Protein AF-A0A7J6U9H8-F1 (afdb_monomer_lite)

Sequence (141 aa):
MCFVLLTWSLCGLFPSYRKLQLNTSAKFIGFNLESSGQNVSVTVPTSKIDNLISDISEILSKKSVSLDWLAKVGGKLIWAFQSYRYLKSHLSSLFGCKSMMERKKLKVIRTPHKLRRDLTSLRGHLNDIRRAGLVFNIAPI

pLDDT: mean 71.62, std 17.84, range [34.41, 92.69]

Foldseek 3Di:
DVPVVVVVVVVVPDPPCPPPPDPAWDADPQWIWGDDPLKTKTFHPLVLLVVLLVLLVVVLPDQKDFLVSLVVSLVSVVSVCVVPVVLVVLCVVSVVVNVVCVVVVHGMDGQDPSNSVSSVVSSVVSVVCSVVRDIDIDPRD

Structure (mmCIF, N/CA/C/O backbone):
data_AF-A0A7J6U9H8-F1
#
_entry.id   AF-A0A7J6U9H8-F1
#
loop_
_atom_site.group_PDB
_atom_site.id
_atom_site.type_symbol
_atom_site.label_atom_id
_atom_site.label_alt_id
_atom_site.label_comp_id
_atom_site.label_asym_id
_atom_site.label_entity_id
_atom_site.label_seq_id
_atom_site.pdbx_PDB_ins_code
_atom_site.Cartn_x
_atom_site.Cartn_y
_atom_site.Cartn_z
_atom_site.occupancy
_atom_site.B_iso_or_equiv
_atom_site.auth_seq_id
_atom_site.auth_comp_id
_atom_site.auth_asym_id
_atom_site.auth_atom_id
_atom_site.pdbx_PDB_model_num
ATOM 1 N N . MET A 1 1 ? 13.569 13.896 17.666 1.00 41.47 1 MET A N 1
ATOM 2 C CA . MET A 1 1 ? 13.294 14.406 16.300 1.00 41.47 1 MET A CA 1
ATOM 3 C C . MET A 1 1 ? 14.552 14.555 15.427 1.00 41.47 1 MET A C 1
ATOM 5 O O . MET A 1 1 ? 14.400 14.542 14.216 1.00 41.47 1 MET A O 1
ATOM 9 N N . CYS A 1 2 ? 15.781 14.575 15.972 1.00 41.72 2 CYS A N 1
ATOM 10 C CA . CYS A 1 2 ? 17.020 14.686 15.172 1.00 41.72 2 CYS A CA 1
ATOM 11 C C . CYS A 1 2 ? 17.431 13.433 14.369 1.00 41.72 2 CYS A C 1
ATOM 13 O O . CYS A 1 2 ? 18.177 13.550 13.404 1.00 41.72 2 CYS A O 1
ATOM 15 N N . PHE A 1 3 ? 16.933 12.241 14.715 1.00 36.34 3 PHE A N 1
ATOM 16 C CA . PHE A 1 3 ? 17.379 10.990 14.080 1.00 36.34 3 PHE A CA 1
ATOM 17 C C . PHE A 1 3 ? 16.895 10.830 12.624 1.00 36.34 3 PHE A C 1
ATOM 19 O O . PHE A 1 3 ? 17.604 10.281 11.790 1.00 36.34 3 PHE A O 1
ATOM 26 N N . VAL A 1 4 ? 15.717 11.373 12.290 1.00 43.75 4 VAL A N 1
ATOM 27 C CA . VAL A 1 4 ? 15.134 11.269 10.937 1.00 43.75 4 VAL A CA 1
ATOM 28 C C . VAL A 1 4 ? 15.863 12.176 9.936 1.00 43.75 4 VAL A C 1
ATOM 30 O O . VAL A 1 4 ? 16.036 11.803 8.777 1.00 43.75 4 VAL A O 1
ATOM 33 N N . LEU A 1 5 ? 16.352 13.336 10.387 1.00 40.94 5 LEU A N 1
ATOM 34 C CA . LEU A 1 5 ? 17.117 14.268 9.550 1.00 40.94 5 LEU A CA 1
ATOM 35 C C . LEU A 1 5 ? 18.522 13.733 9.230 1.00 40.94 5 LEU A C 1
ATOM 37 O O . LEU A 1 5 ? 18.977 13.871 8.098 1.00 40.94 5 LEU A O 1
ATOM 41 N N . LEU A 1 6 ? 19.161 13.040 10.180 1.00 42.91 6 LEU A N 1
ATOM 42 C CA . LEU A 1 6 ? 20.464 12.385 9.984 1.00 42.91 6 LEU A CA 1
ATOM 43 C C . LEU A 1 6 ? 20.405 11.238 8.968 1.00 42.91 6 LEU A C 1
ATOM 45 O O . LEU A 1 6 ? 21.300 11.095 8.140 1.00 42.91 6 LEU A O 1
ATOM 49 N N . THR A 1 7 ? 19.324 10.453 8.969 1.00 51.59 7 THR A N 1
ATOM 50 C CA . THR A 1 7 ? 19.141 9.408 7.948 1.00 51.59 7 THR A CA 1
ATOM 51 C C . THR A 1 7 ? 18.915 9.978 6.546 1.00 51.59 7 THR A C 1
ATOM 53 O O . THR A 1 7 ? 19.309 9.352 5.568 1.00 51.59 7 THR A O 1
ATOM 56 N N . TRP A 1 8 ? 18.330 11.177 6.428 1.00 41.25 8 TRP A N 1
ATOM 57 C CA . TRP A 1 8 ? 18.102 11.825 5.132 1.00 41.25 8 TRP A CA 1
ATOM 58 C C . TRP A 1 8 ? 19.367 12.471 4.552 1.00 41.25 8 TRP A C 1
ATOM 60 O O . TRP A 1 8 ? 19.554 12.415 3.338 1.00 41.25 8 TRP A O 1
ATOM 70 N N . SER A 1 9 ? 20.254 13.035 5.382 1.00 39.53 9 SER A N 1
ATOM 71 C CA . SER A 1 9 ? 21.522 13.606 4.900 1.00 39.53 9 SER A CA 1
ATOM 72 C C . SER A 1 9 ? 22.532 12.531 4.484 1.00 39.53 9 SER A C 1
ATOM 74 O O . SER A 1 9 ? 23.216 12.692 3.476 1.00 39.53 9 SER A O 1
ATOM 76 N N . LEU A 1 10 ? 22.578 11.396 5.192 1.00 40.09 10 LEU A N 1
ATOM 77 C CA . LEU A 1 10 ? 23.483 10.288 4.863 1.00 40.09 10 LEU A CA 1
ATOM 78 C C . LEU A 1 10 ? 23.093 9.546 3.573 1.00 40.09 10 LEU A C 1
ATOM 80 O O . LEU A 1 10 ? 23.978 9.080 2.859 1.00 40.09 10 LEU A O 1
ATOM 84 N N . CYS A 1 11 ? 21.807 9.498 3.204 1.00 47.34 11 CYS A N 1
ATOM 85 C CA . CYS A 1 11 ? 21.385 8.955 1.904 1.00 47.34 11 CYS A CA 1
ATOM 86 C C . CYS A 1 11 ? 21.836 9.808 0.701 1.00 47.34 11 CYS A C 1
ATOM 88 O O . CYS A 1 11 ? 21.839 9.300 -0.417 1.00 47.34 11 CYS A O 1
ATOM 90 N N . GLY A 1 12 ? 22.216 11.076 0.907 1.00 42.44 12 GLY A N 1
ATOM 91 C CA . GLY A 1 12 ? 22.698 11.971 -0.152 1.00 42.44 12 GLY A CA 1
ATOM 92 C C . GLY A 1 12 ? 24.221 11.996 -0.340 1.00 42.44 12 GLY A C 1
ATOM 93 O O . GLY A 1 12 ? 24.690 12.569 -1.318 1.00 42.44 12 GLY A O 1
ATOM 94 N N . LEU A 1 13 ? 24.995 11.395 0.574 1.00 38.56 13 LEU A N 1
ATOM 95 C CA . LEU A 1 13 ? 26.453 11.583 0.677 1.00 38.56 13 LEU A CA 1
ATOM 96 C C . LEU A 1 13 ? 27.312 10.428 0.133 1.00 38.56 13 LEU A C 1
ATOM 98 O O . LEU A 1 13 ? 28.536 10.527 0.164 1.00 38.56 13 LEU A O 1
ATOM 102 N N . PHE A 1 14 ? 26.715 9.366 -0.414 1.00 38.22 14 PHE A N 1
ATOM 103 C CA . PHE A 1 14 ? 27.463 8.277 -1.055 1.00 38.22 14 PHE A CA 1
ATOM 104 C C . PHE A 1 14 ? 27.195 8.210 -2.567 1.00 38.22 14 PHE A C 1
ATOM 106 O O . PHE A 1 14 ? 26.373 7.406 -3.009 1.00 38.22 14 PHE A O 1
ATOM 113 N N . PRO A 1 15 ? 27.904 8.991 -3.404 1.00 37.53 15 PRO A N 1
ATOM 114 C CA . PRO A 1 15 ? 27.974 8.735 -4.832 1.00 37.53 15 PRO A CA 1
ATOM 115 C C . PRO A 1 15 ? 29.100 7.725 -5.093 1.00 37.53 15 PRO A C 1
ATOM 117 O O . PRO A 1 15 ? 30.109 8.040 -5.711 1.00 37.53 15 PRO A O 1
ATOM 120 N N . SER A 1 16 ? 28.961 6.493 -4.609 1.00 34.41 16 SER A N 1
ATOM 121 C CA . SER A 1 16 ? 29.846 5.388 -5.000 1.00 34.41 16 SER A CA 1
ATOM 122 C C . SER A 1 16 ? 29.122 4.468 -5.978 1.00 34.41 16 SER A C 1
ATOM 124 O O . SER A 1 16 ? 28.996 3.263 -5.775 1.00 34.41 16 SER A O 1
ATOM 126 N N . TYR A 1 17 ? 28.657 5.046 -7.090 1.00 37.16 17 TYR A N 1
ATOM 127 C CA . TYR A 1 17 ? 28.225 4.274 -8.252 1.00 37.16 17 TYR A CA 1
ATOM 128 C C . TYR A 1 17 ? 29.463 3.729 -8.967 1.00 37.16 17 TYR A C 1
ATOM 130 O O . TYR A 1 17 ? 29.924 4.257 -9.977 1.00 37.16 17 TYR A O 1
ATOM 138 N N . ARG A 1 18 ? 30.025 2.639 -8.437 1.00 36.56 18 ARG A N 1
ATOM 139 C CA . ARG A 1 18 ? 30.862 1.750 -9.245 1.00 36.56 18 ARG A CA 1
ATOM 140 C C . ARG A 1 18 ? 29.950 1.249 -10.367 1.00 36.56 18 ARG A C 1
ATOM 142 O O . ARG A 1 18 ? 28.926 0.639 -10.062 1.00 36.56 18 ARG A O 1
ATOM 149 N N . LYS A 1 19 ? 30.259 1.572 -11.632 1.00 39.75 19 LYS A N 1
ATOM 150 C CA . LYS A 1 19 ? 29.484 1.139 -12.809 1.00 39.75 19 LYS A CA 1
ATOM 151 C C . LYS A 1 19 ? 29.314 -0.383 -12.745 1.00 39.75 19 LYS A C 1
ATOM 153 O O . LYS A 1 19 ? 30.244 -1.129 -13.035 1.00 39.75 19 LYS A O 1
ATOM 158 N N . LEU A 1 20 ? 28.144 -0.840 -12.304 1.00 41.50 20 LEU A N 1
ATOM 159 C CA . LEU A 1 20 ? 27.760 -2.244 -12.331 1.00 41.50 20 LEU A CA 1
ATOM 160 C C . LEU A 1 20 ? 27.416 -2.559 -13.786 1.00 41.50 20 LEU A C 1
ATOM 162 O O . LEU A 1 20 ? 26.286 -2.356 -14.220 1.00 41.50 20 LEU A O 1
ATOM 166 N N . GLN A 1 21 ? 28.411 -3.008 -14.554 1.00 42.34 21 GLN A N 1
ATOM 167 C CA . GLN A 1 21 ? 28.159 -3.709 -15.810 1.00 42.34 21 GLN A CA 1
ATOM 168 C C . GLN A 1 21 ? 27.473 -5.031 -15.463 1.00 42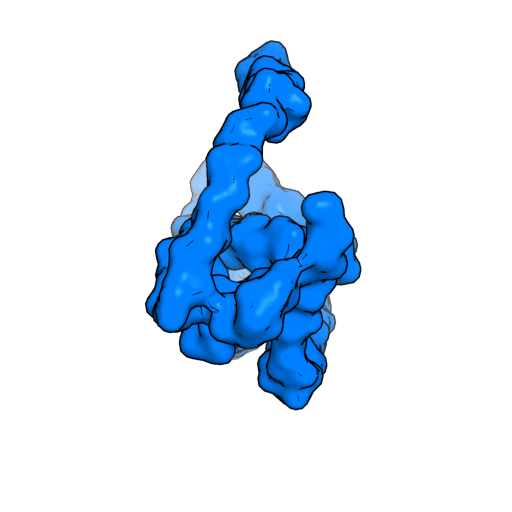.34 21 GLN A C 1
ATOM 170 O O . GLN A 1 21 ? 28.110 -6.032 -15.140 1.00 42.34 21 GLN A O 1
ATOM 175 N N . LEU A 1 22 ? 26.145 -4.998 -15.442 1.00 49.12 22 LEU A N 1
ATOM 176 C CA . LEU A 1 22 ? 25.325 -6.191 -15.331 1.00 49.12 22 LEU A CA 1
ATOM 177 C C . LEU A 1 22 ? 25.296 -6.857 -16.709 1.00 49.12 22 LEU A C 1
ATOM 179 O O . LEU A 1 22 ? 24.714 -6.317 -17.644 1.00 49.12 22 LEU A O 1
ATOM 183 N N . ASN A 1 23 ? 25.929 -8.025 -16.831 1.00 44.97 23 ASN A N 1
ATOM 184 C CA . ASN A 1 23 ? 25.846 -8.871 -18.029 1.00 44.97 23 ASN A CA 1
ATOM 185 C C . ASN A 1 23 ? 24.539 -9.695 -18.078 1.00 44.97 23 ASN A C 1
ATOM 187 O O . ASN A 1 23 ? 24.287 -10.385 -19.060 1.00 44.97 23 ASN A O 1
ATOM 191 N N . THR A 1 24 ? 23.710 -9.638 -17.028 1.00 56.31 24 THR A N 1
ATOM 192 C CA . THR A 1 24 ? 22.484 -10.435 -16.853 1.00 56.31 24 THR A CA 1
ATOM 193 C C . THR A 1 24 ? 21.461 -9.727 -15.956 1.00 56.31 24 THR A C 1
ATOM 195 O O . THR A 1 24 ? 21.790 -8.780 -15.239 1.00 56.31 24 THR A O 1
ATOM 198 N N . SER A 1 25 ? 20.208 -10.203 -15.982 1.00 58.72 25 SER A N 1
ATOM 199 C CA . SER A 1 25 ? 19.129 -9.729 -15.108 1.00 58.72 25 SER A CA 1
ATOM 200 C C . SER A 1 25 ? 19.490 -9.905 -13.627 1.00 58.72 25 SER A C 1
ATOM 202 O O . SER A 1 25 ? 19.739 -11.031 -13.187 1.00 58.72 25 SER A O 1
ATOM 204 N N . ALA A 1 26 ? 19.473 -8.831 -12.840 1.00 64.50 26 ALA A N 1
ATOM 205 C CA . ALA A 1 26 ? 19.769 -8.866 -11.405 1.00 64.50 26 ALA A CA 1
ATOM 206 C C . ALA A 1 26 ? 18.600 -8.331 -10.575 1.00 64.50 26 ALA A C 1
ATOM 208 O O . ALA A 1 26 ? 17.757 -7.593 -11.068 1.00 64.50 26 ALA A O 1
ATOM 209 N N . LYS A 1 27 ? 18.534 -8.689 -9.289 1.00 62.47 27 LYS A N 1
ATOM 210 C CA . LYS A 1 27 ? 17.557 -8.113 -8.353 1.00 62.47 27 LYS A CA 1
ATOM 211 C C . LYS A 1 27 ? 18.253 -7.129 -7.422 1.00 62.47 27 LYS A C 1
ATOM 213 O O . LYS A 1 27 ? 19.188 -7.516 -6.730 1.00 62.47 27 LYS A O 1
ATOM 218 N N . PHE A 1 28 ? 17.773 -5.890 -7.344 1.00 62.69 28 PHE A N 1
ATOM 219 C CA . PHE A 1 28 ? 18.328 -4.863 -6.455 1.00 62.69 28 PHE A CA 1
ATOM 220 C C . PHE A 1 28 ? 17.228 -4.174 -5.658 1.00 62.69 28 PHE A C 1
ATOM 222 O O . PHE A 1 28 ? 16.288 -3.642 -6.236 1.00 62.69 28 PHE A O 1
ATOM 229 N N . ILE A 1 29 ? 17.299 -4.232 -4.321 1.00 63.50 29 ILE A N 1
ATOM 230 C CA . ILE A 1 29 ? 16.271 -3.682 -3.406 1.00 63.50 29 ILE A CA 1
ATOM 231 C C . ILE A 1 29 ? 14.853 -4.168 -3.808 1.00 63.50 29 ILE A C 1
ATOM 233 O O . ILE A 1 29 ? 13.819 -3.518 -3.653 1.00 63.50 29 ILE A O 1
ATOM 237 N N . GLY A 1 30 ? 14.806 -5.386 -4.356 1.00 61.19 30 GLY A N 1
ATOM 238 C CA . GLY A 1 30 ? 13.603 -6.034 -4.849 1.00 61.19 30 GLY A CA 1
ATOM 239 C C . GLY A 1 30 ? 12.946 -5.381 -6.069 1.00 61.19 30 GLY A C 1
ATOM 240 O O . GLY A 1 30 ? 11.746 -5.590 -6.250 1.00 61.19 30 GLY A O 1
ATOM 241 N N . PHE A 1 31 ? 13.715 -4.631 -6.855 1.00 68.00 31 PHE A N 1
ATOM 242 C CA . PHE A 1 31 ? 13.491 -4.334 -8.267 1.00 68.00 31 PHE A CA 1
ATOM 243 C C . PHE A 1 31 ? 14.214 -5.357 -9.136 1.00 68.00 31 PHE A C 1
ATOM 245 O O . PHE A 1 31 ? 15.217 -5.926 -8.703 1.00 68.00 31 PHE A O 1
ATOM 252 N N . ASN A 1 32 ? 13.715 -5.578 -10.344 1.00 68.75 32 ASN A N 1
ATOM 253 C CA . ASN A 1 32 ? 14.443 -6.281 -11.386 1.00 68.75 32 ASN A CA 1
ATOM 254 C C . ASN A 1 32 ? 15.267 -5.242 -12.160 1.00 68.75 32 ASN A C 1
ATOM 256 O O . ASN A 1 32 ? 14.773 -4.173 -12.500 1.00 68.75 32 ASN A O 1
ATOM 260 N N . LEU A 1 33 ? 16.537 -5.538 -12.380 1.00 69.38 33 LEU A N 1
ATOM 261 C CA . LEU A 1 33 ? 17.445 -4.777 -13.218 1.00 69.38 33 LEU A CA 1
ATOM 262 C C . LEU A 1 33 ? 17.658 -5.597 -14.476 1.00 69.38 33 LEU A C 1
ATOM 264 O O . LEU A 1 33 ? 18.158 -6.719 -14.391 1.00 69.38 33 LEU A O 1
ATOM 268 N N . GLU A 1 34 ? 17.288 -5.050 -15.620 1.00 67.75 34 GLU A N 1
ATOM 269 C CA . GLU A 1 34 ? 17.611 -5.621 -16.918 1.00 67.75 34 GLU A CA 1
ATOM 270 C C . GLU A 1 34 ? 18.630 -4.706 -17.591 1.00 67.75 34 GLU A C 1
ATOM 272 O O . GLU A 1 34 ? 18.523 -3.484 -17.563 1.00 67.75 34 GLU A O 1
ATOM 277 N N . SER A 1 35 ? 19.685 -5.303 -18.132 1.00 62.66 35 SER A N 1
ATOM 278 C CA . SER A 1 35 ? 20.744 -4.581 -18.826 1.00 62.66 35 SER A CA 1
ATOM 279 C C . SER A 1 35 ? 20.658 -4.940 -20.300 1.00 62.66 35 SER A C 1
ATOM 281 O O . SER A 1 35 ? 20.738 -6.115 -20.654 1.00 62.66 35 SER A O 1
ATOM 283 N N . SER A 1 36 ? 20.460 -3.938 -21.152 1.00 60.59 36 SER A N 1
ATOM 284 C CA . SER A 1 36 ? 20.467 -4.087 -22.606 1.00 60.59 36 SER A CA 1
ATOM 285 C C . SER A 1 36 ? 21.530 -3.157 -23.185 1.00 60.59 36 SER A C 1
ATOM 287 O O . SER A 1 36 ? 21.269 -1.990 -23.489 1.00 60.59 36 SER A O 1
ATOM 289 N N . GLY A 1 37 ? 22.758 -3.664 -23.314 1.00 64.56 37 GLY A N 1
ATOM 290 C CA . GLY A 1 37 ? 23.908 -2.879 -23.768 1.00 64.56 37 GLY A CA 1
ATOM 291 C C . GLY A 1 37 ? 24.377 -1.881 -22.703 1.00 64.56 37 GLY A C 1
ATOM 292 O O . GLY A 1 37 ? 24.788 -2.283 -21.621 1.00 64.56 37 GLY A O 1
ATOM 293 N N . GLN A 1 38 ? 24.338 -0.579 -23.008 1.00 59.00 38 GLN A N 1
ATOM 294 C CA . GLN A 1 38 ? 24.670 0.493 -22.051 1.00 59.00 38 GLN A CA 1
ATOM 295 C C . GLN A 1 38 ? 23.466 0.968 -21.219 1.00 59.00 38 GLN A C 1
ATOM 297 O O . GLN A 1 38 ? 23.635 1.769 -20.302 1.00 59.00 38 GLN A O 1
ATOM 302 N N . ASN A 1 39 ? 22.259 0.484 -21.527 1.00 56.69 39 ASN A N 1
ATOM 303 C CA . ASN A 1 39 ? 21.037 0.900 -20.852 1.00 56.69 39 ASN A CA 1
ATOM 304 C C . ASN A 1 39 ? 20.697 -0.079 -19.730 1.00 56.69 39 ASN A C 1
ATOM 306 O O . ASN A 1 39 ? 20.530 -1.275 -19.976 1.00 56.69 39 ASN A O 1
ATOM 310 N N . VAL A 1 40 ? 20.548 0.445 -18.514 1.00 62.34 40 VAL A N 1
ATOM 311 C CA . VAL A 1 40 ? 20.005 -0.304 -17.378 1.00 62.34 40 VAL A CA 1
ATOM 312 C C . VAL A 1 40 ? 18.554 0.109 -17.208 1.00 62.34 40 VAL A C 1
ATOM 314 O O . VAL A 1 40 ? 18.254 1.273 -16.932 1.00 62.34 40 VAL A O 1
ATOM 317 N N . SER A 1 41 ? 17.646 -0.842 -17.370 1.00 60.47 41 SER A N 1
ATOM 318 C CA . SER A 1 41 ? 16.250 -0.660 -17.031 1.00 60.47 41 SER A CA 1
ATOM 319 C C . SER A 1 41 ? 15.965 -1.224 -15.644 1.00 60.47 41 SER A C 1
ATOM 321 O O . SER A 1 41 ? 16.363 -2.333 -15.288 1.00 60.47 41 SER A O 1
ATOM 323 N N . VAL A 1 42 ? 15.270 -0.437 -14.828 1.00 66.06 42 VAL A N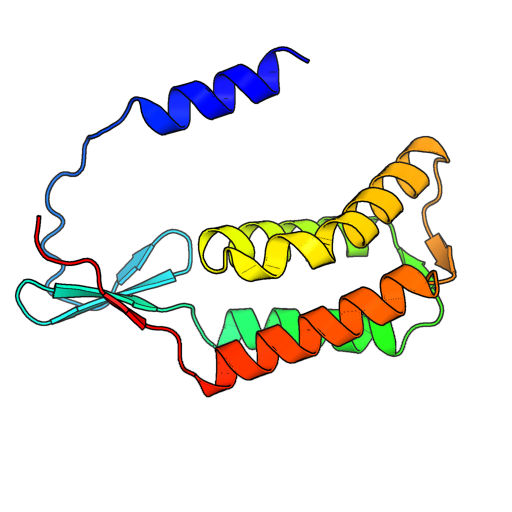 1
ATOM 324 C CA . VAL A 1 42 ? 14.736 -0.890 -13.543 1.00 66.06 42 VAL A CA 1
ATOM 325 C C . VAL A 1 42 ? 13.265 -1.200 -13.750 1.00 66.06 42 VAL A C 1
ATOM 327 O O . VAL A 1 42 ? 12.482 -0.310 -14.079 1.00 66.06 42 VAL A O 1
ATOM 330 N N . THR A 1 43 ? 12.874 -2.450 -13.553 1.00 66.06 43 THR A N 1
ATOM 331 C CA . THR A 1 43 ? 11.480 -2.883 -13.599 1.00 66.06 43 THR A CA 1
ATOM 332 C C . THR A 1 43 ? 11.008 -3.292 -12.213 1.00 66.06 43 THR A C 1
ATOM 334 O O . THR A 1 43 ? 11.727 -3.869 -11.391 1.00 66.06 43 THR A O 1
ATOM 337 N N . VAL A 1 44 ? 9.762 -2.952 -11.907 1.00 68.25 44 VAL A N 1
ATOM 338 C CA . VAL A 1 44 ? 9.129 -3.372 -10.659 1.00 68.25 44 VAL A CA 1
ATOM 339 C C . VAL A 1 44 ? 8.549 -4.771 -10.870 1.00 68.25 44 VAL A C 1
ATOM 341 O O . VAL A 1 44 ? 7.768 -4.950 -11.804 1.00 68.25 44 VAL A O 1
ATOM 344 N N . PRO A 1 45 ? 8.878 -5.770 -10.028 1.00 73.44 45 PRO A N 1
ATOM 345 C CA . PRO A 1 45 ? 8.315 -7.104 -10.179 1.00 73.44 45 PRO A CA 1
ATOM 346 C C . PRO A 1 45 ? 6.788 -7.049 -10.088 1.00 73.44 45 PRO A C 1
ATOM 348 O O . PRO A 1 45 ? 6.240 -6.611 -9.071 1.00 73.44 45 PRO A O 1
ATOM 351 N N . THR A 1 46 ? 6.103 -7.534 -11.121 1.00 76.69 46 THR A N 1
ATOM 352 C CA . THR A 1 46 ? 4.632 -7.591 -11.187 1.00 76.69 46 THR A CA 1
ATOM 353 C C . THR A 1 46 ? 4.039 -8.317 -9.983 1.00 76.69 46 THR A C 1
ATOM 355 O O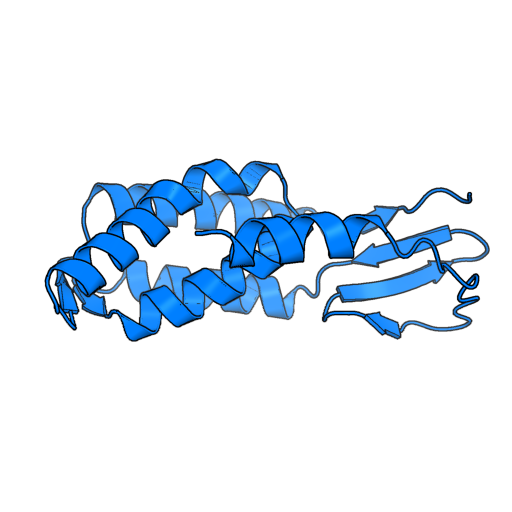 . THR A 1 46 ? 3.098 -7.820 -9.374 1.00 76.69 46 THR A O 1
ATOM 358 N N . SER A 1 47 ? 4.687 -9.391 -9.523 1.00 82.06 47 SER A N 1
ATOM 359 C CA . SER A 1 47 ? 4.294 -10.135 -8.320 1.00 82.06 47 SER A CA 1
ATOM 360 C C . SER A 1 47 ? 4.226 -9.281 -7.048 1.00 82.06 47 SER A C 1
ATOM 362 O O . SER A 1 47 ? 3.392 -9.525 -6.175 1.00 82.06 47 SER A O 1
ATOM 364 N N . LYS A 1 48 ? 5.066 -8.247 -6.913 1.00 80.94 48 LYS A N 1
ATOM 365 C CA . LYS A 1 48 ? 4.997 -7.324 -5.770 1.00 80.94 48 LYS A CA 1
ATOM 366 C C . LYS A 1 48 ? 3.824 -6.357 -5.878 1.00 80.94 48 LYS A C 1
ATOM 368 O O . LYS A 1 48 ? 3.212 -6.044 -4.856 1.00 80.94 48 LYS A O 1
ATOM 373 N N . ILE A 1 49 ? 3.513 -5.906 -7.091 1.00 81.88 49 ILE A N 1
ATOM 374 C CA . ILE A 1 49 ? 2.344 -5.065 -7.363 1.00 81.88 49 ILE A CA 1
ATOM 375 C C . ILE A 1 49 ? 1.062 -5.873 -7.124 1.00 81.88 49 ILE A C 1
ATOM 377 O O . ILE A 1 49 ? 0.173 -5.394 -6.424 1.00 81.88 49 ILE A O 1
ATOM 381 N N . ASP A 1 50 ? 0.996 -7.118 -7.598 1.00 86.56 50 ASP A N 1
ATOM 382 C CA . ASP A 1 50 ? -0.149 -8.008 -7.378 1.00 86.56 50 ASP A CA 1
ATOM 383 C C . ASP A 1 50 ? -0.372 -8.302 -5.890 1.00 86.56 50 ASP A C 1
ATOM 385 O O . ASP A 1 50 ? -1.499 -8.209 -5.405 1.00 86.56 50 ASP A O 1
ATOM 389 N N . ASN A 1 51 ? 0.698 -8.547 -5.128 1.00 88.31 51 ASN A N 1
ATOM 390 C CA . ASN A 1 51 ? 0.604 -8.713 -3.677 1.00 88.31 51 ASN A CA 1
ATOM 391 C C . ASN A 1 51 ? 0.050 -7.459 -2.977 1.00 88.31 51 ASN A C 1
ATOM 393 O O . ASN A 1 51 ? -0.765 -7.574 -2.064 1.00 88.31 51 ASN A O 1
ATOM 397 N N . LEU A 1 52 ? 0.462 -6.260 -3.402 1.00 87.00 52 LEU A N 1
ATOM 398 C CA . LEU A 1 52 ? -0.072 -4.997 -2.879 1.00 87.00 52 LEU A CA 1
ATOM 399 C C . LEU A 1 52 ? -1.553 -4.806 -3.236 1.00 87.00 52 LEU A C 1
ATOM 401 O O . LEU A 1 52 ? -2.345 -4.407 -2.383 1.00 87.00 52 LEU A O 1
ATOM 405 N N . ILE A 1 53 ? -1.941 -5.113 -4.476 1.00 88.94 53 ILE A N 1
ATOM 406 C CA . ILE A 1 53 ? -3.339 -5.063 -4.925 1.00 88.94 53 ILE A CA 1
ATOM 407 C C . ILE A 1 53 ? -4.195 -6.053 -4.127 1.00 88.94 53 ILE A C 1
ATOM 409 O O . ILE A 1 53 ? -5.313 -5.708 -3.731 1.00 88.94 53 ILE A O 1
ATOM 413 N N . SER A 1 54 ? -3.675 -7.255 -3.867 1.00 91.06 54 SER A N 1
ATOM 414 C CA . SER A 1 54 ? -4.339 -8.285 -3.067 1.00 91.06 54 SER A CA 1
ATOM 415 C C . SER A 1 54 ? -4.542 -7.826 -1.625 1.00 91.06 54 SER A C 1
ATOM 417 O O . SER A 1 54 ? -5.676 -7.823 -1.151 1.00 91.06 54 SER A O 1
ATOM 419 N N . ASP A 1 55 ? -3.485 -7.343 -0.959 1.00 89.06 55 ASP A N 1
ATOM 420 C CA . ASP A 1 55 ? -3.571 -6.818 0.410 1.00 89.06 55 ASP A CA 1
ATOM 421 C C . ASP A 1 55 ? -4.625 -5.697 0.508 1.00 89.06 55 ASP A C 1
ATOM 423 O O . ASP A 1 55 ? -5.468 -5.689 1.408 1.00 89.06 55 ASP A O 1
ATOM 427 N N . ILE A 1 56 ? -4.610 -4.747 -0.437 1.00 88.62 56 ILE A N 1
ATOM 428 C CA . ILE A 1 56 ? -5.577 -3.640 -0.473 1.00 88.62 56 ILE A CA 1
ATOM 429 C C . ILE A 1 56 ? -7.002 -4.161 -0.718 1.00 88.62 56 ILE A C 1
ATOM 431 O O . ILE A 1 56 ? -7.961 -3.669 -0.125 1.00 88.62 56 ILE A O 1
ATOM 435 N N . SER A 1 57 ? -7.171 -5.163 -1.576 1.00 90.06 57 SER A N 1
ATOM 436 C CA . SER A 1 57 ? -8.491 -5.740 -1.854 1.00 90.06 57 SER A CA 1
ATOM 437 C C . SER A 1 57 ? -9.051 -6.485 -0.642 1.00 90.06 57 SER A C 1
ATOM 439 O O . SER A 1 57 ? -10.237 -6.347 -0.337 1.00 90.06 57 SER A O 1
ATOM 441 N N . GLU A 1 58 ? -8.194 -7.188 0.099 1.00 89.31 58 GLU A N 1
ATOM 442 C CA . GLU A 1 58 ? -8.551 -7.858 1.349 1.00 89.31 58 GLU A CA 1
ATOM 443 C C . GLU A 1 58 ? -9.044 -6.862 2.407 1.00 89.31 58 GLU A C 1
ATOM 445 O O . GLU A 1 58 ? -9.990 -7.139 3.140 1.00 89.31 58 GLU A O 1
ATOM 450 N N . ILE A 1 59 ? -8.453 -5.668 2.491 1.00 85.50 59 ILE A N 1
ATOM 451 C CA . ILE A 1 59 ? -8.921 -4.684 3.469 1.00 85.50 59 ILE A CA 1
ATOM 452 C C . ILE A 1 59 ? -10.182 -3.949 3.030 1.00 85.50 59 ILE A C 1
ATOM 454 O O . ILE A 1 59 ? -11.007 -3.579 3.866 1.00 85.50 59 ILE A O 1
ATOM 458 N N . LEU A 1 60 ? -10.364 -3.749 1.724 1.00 86.50 60 LEU A N 1
ATOM 459 C CA . LEU A 1 60 ? -11.586 -3.151 1.200 1.00 86.50 60 LEU A CA 1
ATOM 460 C C . LEU A 1 60 ? -12.797 -4.057 1.459 1.00 86.50 60 LEU A C 1
ATOM 462 O O . LEU A 1 60 ? -13.886 -3.530 1.711 1.00 86.50 60 LEU A O 1
ATOM 466 N N . SER A 1 61 ? -12.615 -5.384 1.473 1.00 87.62 61 SER A N 1
ATOM 467 C CA . SER A 1 61 ? -13.671 -6.339 1.837 1.00 87.62 61 SER A CA 1
ATOM 468 C C . SER A 1 61 ? -13.944 -6.389 3.348 1.00 87.62 61 SER A C 1
ATOM 470 O O . SER A 1 61 ? -15.074 -6.660 3.759 1.00 87.62 61 SER A O 1
ATOM 472 N N . LYS A 1 62 ? -12.964 -6.042 4.192 1.00 86.94 62 LYS A N 1
ATOM 473 C CA . LYS A 1 62 ? -13.122 -5.999 5.653 1.00 86.94 62 LYS A CA 1
ATOM 474 C C . LYS A 1 62 ? -13.802 -4.712 6.142 1.00 86.94 62 LYS A C 1
ATOM 476 O O . LYS A 1 62 ? -13.588 -3.607 5.644 1.00 86.94 62 LYS A O 1
ATOM 481 N N . LYS A 1 63 ? -14.625 -4.851 7.190 1.00 87.19 63 LYS A N 1
ATOM 482 C CA . LYS A 1 63 ? -15.254 -3.715 7.901 1.00 87.19 63 LYS A CA 1
ATOM 483 C C . LYS A 1 63 ? -14.311 -3.047 8.910 1.00 87.19 63 LYS A C 1
ATOM 485 O O . LYS A 1 63 ? -14.583 -1.926 9.344 1.00 87.19 63 LYS A O 1
ATOM 490 N N . SER A 1 64 ? -13.233 -3.725 9.288 1.00 90.12 64 SER A N 1
ATOM 491 C CA . SER A 1 64 ? -12.254 -3.267 10.269 1.00 90.12 64 SER A CA 1
ATOM 492 C C . SER A 1 64 ? -10.820 -3.461 9.782 1.00 90.12 64 SER A C 1
ATOM 494 O O . SER A 1 64 ? -10.532 -4.315 8.945 1.00 90.12 64 SER A O 1
ATOM 496 N N . VAL A 1 65 ? -9.928 -2.643 10.332 1.00 88.75 65 VAL A N 1
ATOM 497 C CA . VAL A 1 65 ? -8.495 -2.583 10.046 1.00 88.75 65 VAL A CA 1
ATOM 498 C C . VAL A 1 65 ? -7.730 -2.831 11.341 1.00 88.75 65 VAL A C 1
ATOM 500 O O . VAL A 1 65 ? -8.074 -2.243 12.370 1.00 88.75 65 VAL A O 1
ATOM 503 N N . SER A 1 66 ? -6.694 -3.670 11.299 1.00 92.00 66 SER A N 1
ATOM 504 C CA . SER A 1 66 ? -5.758 -3.830 12.415 1.00 92.00 66 SER A CA 1
ATOM 505 C C . SER A 1 66 ? -4.537 -2.925 12.259 1.00 92.00 66 SER A C 1
ATOM 507 O O . SER A 1 66 ? -4.128 -2.583 11.144 1.00 92.00 66 SER A O 1
ATOM 509 N N . LEU A 1 67 ? -3.938 -2.548 13.389 1.00 88.81 67 LEU A N 1
ATOM 510 C CA . LEU A 1 67 ? -2.715 -1.747 13.413 1.00 88.81 67 LEU A CA 1
ATOM 511 C C . LEU A 1 67 ? -1.557 -2.472 12.714 1.00 88.81 67 LEU A C 1
ATOM 513 O O . LEU A 1 67 ? -0.846 -1.867 11.913 1.00 88.81 67 LEU A O 1
ATOM 517 N N . ASP A 1 68 ? -1.415 -3.774 12.965 1.00 88.81 68 ASP A N 1
ATOM 518 C CA . ASP A 1 68 ? -0.361 -4.602 12.373 1.00 88.81 68 ASP A CA 1
ATOM 519 C C . ASP A 1 68 ? -0.477 -4.653 10.850 1.00 88.81 68 ASP A C 1
ATOM 521 O O . ASP A 1 68 ? 0.519 -4.558 10.130 1.00 88.81 68 ASP A O 1
ATOM 525 N N . TRP A 1 69 ? -1.710 -4.729 10.340 1.00 89.00 69 TRP A N 1
ATOM 526 C CA . TRP A 1 69 ? -1.959 -4.682 8.907 1.00 89.00 69 TRP A CA 1
ATOM 527 C C . TRP A 1 69 ? -1.569 -3.319 8.322 1.00 89.00 69 TRP A C 1
ATOM 529 O O . TRP A 1 69 ? -0.856 -3.272 7.319 1.00 89.00 69 TRP A O 1
ATOM 539 N N . LEU A 1 70 ? -1.947 -2.210 8.975 1.00 86.56 70 LEU A N 1
ATOM 540 C CA . LEU A 1 70 ? -1.547 -0.863 8.543 1.00 86.56 70 LEU A CA 1
ATOM 541 C C . LEU A 1 70 ? -0.028 -0.687 8.540 1.00 86.56 70 LEU A C 1
ATOM 543 O O . LEU A 1 70 ? 0.510 -0.059 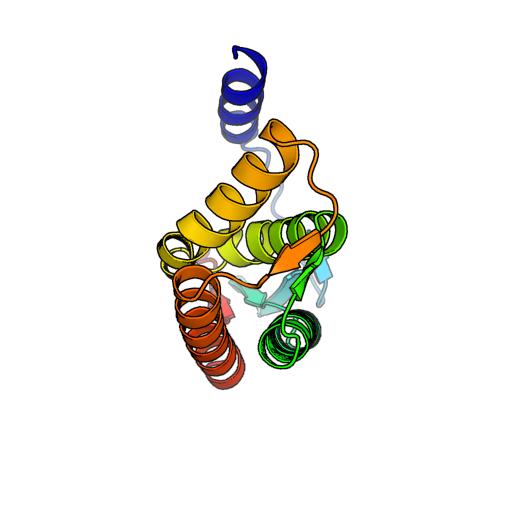7.631 1.00 86.56 70 LEU A O 1
ATOM 547 N N . ALA A 1 71 ? 0.671 -1.235 9.535 1.00 84.88 71 ALA A N 1
ATOM 548 C CA . ALA A 1 71 ? 2.126 -1.195 9.594 1.00 84.88 71 ALA A CA 1
ATOM 549 C C . ALA A 1 71 ? 2.757 -1.993 8.440 1.00 84.88 71 ALA A C 1
ATOM 551 O O . ALA A 1 71 ? 3.630 -1.473 7.741 1.00 84.88 71 ALA A O 1
ATOM 552 N N . LYS A 1 72 ? 2.274 -3.218 8.195 1.00 87.56 72 LYS A N 1
ATOM 553 C CA . LYS A 1 72 ? 2.772 -4.104 7.134 1.00 87.56 72 LYS A CA 1
ATOM 554 C C . LYS A 1 72 ? 2.543 -3.516 5.742 1.00 87.56 72 LYS A C 1
ATOM 556 O O . LYS A 1 72 ? 3.479 -3.417 4.949 1.00 87.56 72 LYS A O 1
ATOM 561 N N . VAL A 1 73 ? 1.314 -3.098 5.445 1.00 84.69 73 VAL A N 1
ATOM 562 C CA . VAL A 1 73 ? 0.959 -2.536 4.134 1.00 84.69 73 VAL A CA 1
ATOM 563 C C . VAL A 1 73 ? 1.552 -1.147 3.952 1.00 84.69 73 VAL A C 1
ATOM 565 O O . VAL A 1 73 ? 2.059 -0.850 2.875 1.00 84.69 73 VAL A O 1
ATOM 568 N N . GLY A 1 74 ? 1.612 -0.334 5.009 1.00 81.94 74 GLY A N 1
ATOM 569 C CA . GLY A 1 74 ? 2.330 0.939 4.995 1.00 81.94 74 GLY A CA 1
ATOM 570 C C . GLY A 1 74 ? 3.799 0.776 4.590 1.00 81.94 74 GLY A C 1
ATOM 571 O O . GLY A 1 74 ? 4.278 1.536 3.755 1.00 81.94 74 GLY A O 1
ATOM 572 N N . GLY A 1 75 ? 4.493 -0.251 5.097 1.00 82.62 75 GLY A N 1
ATOM 573 C CA . GLY A 1 75 ? 5.872 -0.566 4.701 1.00 82.62 75 GLY A CA 1
ATOM 574 C C . GLY A 1 75 ? 6.010 -0.992 3.235 1.00 82.62 75 GLY A C 1
ATOM 575 O O . GLY A 1 75 ? 6.869 -0.475 2.520 1.00 82.62 75 GLY A O 1
ATOM 576 N N . LYS A 1 76 ? 5.132 -1.882 2.753 1.00 83.12 76 LYS A N 1
ATOM 577 C CA . LYS A 1 76 ? 5.119 -2.303 1.337 1.00 83.12 76 LYS A CA 1
ATOM 578 C C . LYS A 1 76 ? 4.834 -1.134 0.397 1.00 83.12 76 LYS A C 1
ATOM 580 O O . LYS A 1 76 ? 5.434 -1.031 -0.670 1.00 83.12 76 LYS A O 1
ATOM 585 N N . LEU A 1 77 ? 3.931 -0.249 0.805 1.00 78.56 77 LEU A N 1
ATOM 586 C CA . LEU A 1 77 ? 3.622 0.948 0.053 1.00 78.56 77 LEU A CA 1
ATOM 587 C C . LEU A 1 77 ? 4.831 1.889 0.051 1.00 78.56 77 LEU A C 1
ATOM 589 O O . LEU A 1 77 ? 5.197 2.316 -1.034 1.00 78.56 77 LEU A O 1
ATOM 593 N N . ILE A 1 78 ? 5.492 2.162 1.194 1.00 77.94 78 ILE A N 1
ATOM 594 C CA . ILE A 1 78 ? 6.724 2.992 1.270 1.00 77.94 78 ILE A CA 1
ATOM 595 C C . ILE A 1 78 ? 7.723 2.606 0.177 1.00 77.94 78 ILE A C 1
ATOM 597 O O . ILE A 1 78 ? 8.210 3.473 -0.547 1.00 77.94 78 ILE A O 1
ATOM 601 N N . TRP A 1 79 ? 7.963 1.304 0.032 1.00 76.94 79 TRP A N 1
ATOM 602 C CA . TRP A 1 79 ? 8.811 0.759 -1.022 1.00 76.94 79 TRP A CA 1
ATOM 603 C C . TRP A 1 79 ? 8.301 1.109 -2.433 1.00 76.94 79 TRP A C 1
ATOM 605 O O . TRP A 1 79 ? 9.073 1.596 -3.253 1.00 76.94 79 TRP A O 1
ATOM 615 N N . ALA A 1 80 ? 7.001 0.962 -2.707 1.00 69.94 80 ALA A N 1
ATOM 616 C CA . ALA A 1 80 ? 6.413 1.317 -4.000 1.00 69.94 80 ALA A CA 1
ATOM 617 C C . ALA A 1 80 ? 6.512 2.825 -4.339 1.00 69.94 80 ALA A C 1
ATOM 619 O O . ALA A 1 80 ? 6.641 3.172 -5.510 1.00 69.94 80 ALA A O 1
ATOM 620 N N . PHE A 1 81 ? 6.504 3.749 -3.364 1.00 70.94 81 PHE A N 1
ATOM 621 C CA . PHE A 1 81 ? 6.646 5.192 -3.670 1.00 70.94 81 PHE A CA 1
ATOM 622 C C . PHE A 1 81 ? 8.040 5.599 -4.110 1.00 70.94 81 PHE A C 1
ATOM 624 O O . PHE A 1 81 ? 8.159 6.616 -4.790 1.00 70.94 81 PHE A O 1
ATOM 631 N N . GLN A 1 82 ? 9.080 4.851 -3.725 1.00 65.94 82 GLN A N 1
ATOM 632 C CA . GLN A 1 82 ? 10.424 5.116 -4.245 1.00 65.94 82 GLN A CA 1
ATOM 633 C C . GLN A 1 82 ? 10.439 4.999 -5.776 1.00 65.94 82 GLN A C 1
ATOM 635 O O . GLN A 1 82 ? 11.192 5.705 -6.436 1.00 65.94 82 GLN A O 1
ATOM 640 N N . SER A 1 83 ? 9.538 4.187 -6.333 1.00 63.16 83 SER A N 1
ATOM 641 C CA . SER A 1 83 ? 9.332 4.033 -7.773 1.00 63.16 83 SER A CA 1
ATOM 642 C C . SER A 1 83 ? 8.256 4.965 -8.329 1.00 63.16 83 SER A C 1
ATOM 644 O O . SER A 1 83 ? 8.369 5.430 -9.457 1.00 63.16 83 SER A O 1
ATOM 646 N N . TYR A 1 84 ? 7.202 5.262 -7.561 1.00 67.00 84 TYR A N 1
ATOM 647 C CA . TYR A 1 84 ? 6.013 5.953 -8.070 1.00 67.00 84 TYR A CA 1
ATOM 648 C C . TYR A 1 84 ? 5.695 7.227 -7.284 1.00 67.00 84 TYR A C 1
ATOM 650 O O . TYR A 1 84 ? 4.885 7.239 -6.351 1.00 67.00 84 TYR A O 1
ATOM 658 N N . ARG A 1 85 ? 6.291 8.343 -7.721 1.00 63.53 85 ARG A N 1
ATOM 659 C CA . ARG A 1 85 ? 6.138 9.674 -7.104 1.00 63.53 85 ARG A CA 1
ATOM 660 C C . ARG A 1 85 ? 4.672 10.111 -6.939 1.00 63.53 85 ARG A C 1
ATOM 662 O O . ARG A 1 85 ? 4.349 10.797 -5.970 1.00 63.53 85 ARG A O 1
ATOM 669 N N . TYR A 1 86 ? 3.786 9.675 -7.837 1.00 64.44 86 TYR A N 1
ATOM 670 C CA . TYR A 1 86 ? 2.364 10.045 -7.856 1.00 64.44 86 TYR A CA 1
ATOM 671 C C . TYR A 1 86 ? 1.510 9.362 -6.786 1.00 64.44 86 TYR A C 1
ATOM 673 O O . TYR A 1 86 ? 0.452 9.875 -6.438 1.00 64.44 86 TYR A O 1
ATOM 681 N N . LEU A 1 87 ? 1.960 8.250 -6.200 1.00 66.69 87 LEU A N 1
ATOM 682 C CA . LEU A 1 87 ? 1.143 7.540 -5.215 1.00 66.69 87 LEU A CA 1
ATOM 683 C C . LEU A 1 87 ? 1.112 8.283 -3.849 1.00 66.69 87 LEU A C 1
ATOM 685 O O . LEU A 1 87 ? 0.249 8.013 -3.011 1.00 66.69 87 LEU A O 1
ATOM 689 N N . LYS A 1 88 ? 2.035 9.230 -3.604 1.00 67.44 88 LYS A N 1
ATOM 690 C CA . LYS A 1 88 ? 2.325 9.831 -2.282 1.00 67.44 88 LYS A CA 1
ATOM 691 C C . LYS A 1 88 ? 1.116 10.484 -1.595 1.00 67.44 88 LYS A C 1
ATOM 693 O O . LYS A 1 88 ? 1.022 10.444 -0.368 1.00 67.44 88 LYS A O 1
ATOM 698 N N . SER A 1 89 ? 0.186 11.066 -2.350 1.00 70.81 89 SER A N 1
ATOM 699 C CA . SER A 1 89 ? -1.018 11.726 -1.813 1.00 70.81 89 SER A CA 1
ATOM 700 C C . SER A 1 89 ? -1.953 10.749 -1.082 1.00 70.81 89 SER A C 1
ATOM 702 O O . SER A 1 89 ? -2.504 11.087 -0.029 1.00 70.81 89 SER A O 1
ATOM 704 N N . HIS A 1 90 ? -2.055 9.509 -1.573 1.00 69.75 90 HIS A N 1
ATOM 705 C CA . HIS A 1 90 ? -2.965 8.471 -1.070 1.00 69.75 90 HIS A CA 1
ATOM 706 C C . HIS A 1 90 ? -2.523 7.842 0.260 1.00 69.75 90 HIS A C 1
ATOM 708 O O . HIS A 1 90 ? -3.295 7.149 0.921 1.00 69.75 90 HIS A O 1
ATOM 714 N N . LEU A 1 91 ? -1.291 8.110 0.695 1.00 75.50 91 LEU A N 1
ATOM 715 C CA . LEU A 1 91 ? -0.738 7.594 1.946 1.00 75.50 91 LEU A CA 1
ATOM 716 C C . LEU A 1 91 ? -1.112 8.369 3.192 1.00 75.50 91 LEU A C 1
ATOM 718 O O . LEU A 1 91 ? -1.065 7.817 4.293 1.00 75.50 91 LEU A O 1
ATOM 722 N N . SER A 1 92 ? -1.412 9.653 3.029 1.00 78.94 92 SER A N 1
ATOM 723 C CA . SER A 1 92 ? -1.653 10.560 4.151 1.00 78.94 92 SER A CA 1
ATOM 724 C C . SER A 1 92 ? -2.737 10.012 5.085 1.00 78.94 92 SER A C 1
ATOM 726 O O . SER A 1 92 ? -2.572 10.018 6.304 1.00 78.94 92 SER A O 1
ATOM 728 N N . SER A 1 93 ? -3.793 9.427 4.520 1.00 80.50 93 SER A N 1
ATOM 729 C CA . SER A 1 93 ? -4.867 8.783 5.276 1.00 80.50 93 SER A CA 1
ATOM 730 C C . SER A 1 93 ? -4.458 7.468 5.933 1.00 80.50 93 SER A C 1
ATOM 732 O O . SER A 1 93 ? -4.927 7.177 7.030 1.00 80.50 93 SER A O 1
ATOM 734 N N . LEU A 1 94 ? -3.575 6.684 5.312 1.00 84.88 94 LEU A N 1
ATOM 735 C CA . LEU A 1 94 ? -3.122 5.395 5.843 1.00 84.88 94 LEU A CA 1
ATOM 736 C C . LEU A 1 94 ? -2.181 5.598 7.037 1.00 84.88 94 LEU A C 1
ATOM 738 O O . LEU A 1 94 ? -2.405 5.026 8.105 1.00 84.88 94 LEU A O 1
ATOM 742 N N . PHE A 1 95 ? -1.199 6.496 6.911 1.00 84.44 95 PHE A N 1
ATOM 743 C CA . PHE A 1 95 ? -0.324 6.869 8.027 1.00 84.44 95 PHE A CA 1
ATOM 744 C C . PHE A 1 95 ? -1.042 7.689 9.091 1.00 84.44 95 PHE A C 1
ATOM 746 O O . PHE A 1 95 ? -0.779 7.492 10.275 1.00 84.44 95 PHE A O 1
ATOM 753 N N . GLY A 1 96 ? -1.980 8.557 8.703 1.00 85.56 96 GLY A N 1
ATOM 754 C CA . G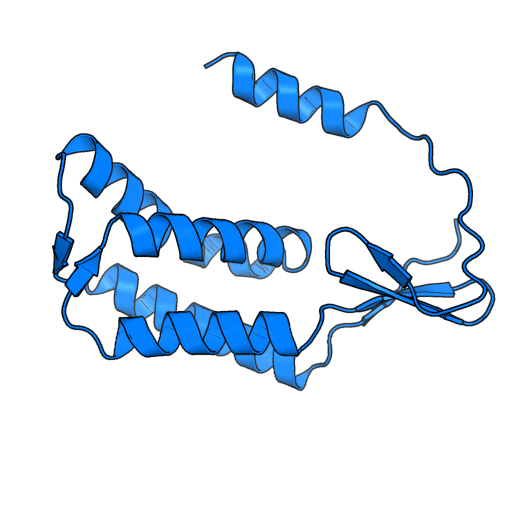LY A 1 96 ? -2.837 9.264 9.652 1.00 85.56 96 GLY A CA 1
ATOM 755 C C . GLY A 1 96 ? -3.663 8.290 10.494 1.00 85.56 96 GLY A C 1
ATOM 756 O O . GLY A 1 96 ? -3.710 8.409 11.717 1.00 85.56 96 GLY A O 1
ATOM 757 N N . CYS A 1 97 ? -4.236 7.267 9.855 1.00 86.56 97 CYS A N 1
ATOM 758 C CA . CYS A 1 97 ? -4.968 6.199 10.526 1.00 86.56 97 CYS A CA 1
ATOM 759 C C . CYS A 1 97 ? -4.071 5.392 11.475 1.00 86.56 97 CYS A C 1
ATOM 761 O O . CYS A 1 97 ? -4.432 5.189 12.634 1.00 86.56 97 CYS A O 1
ATOM 763 N N . LYS A 1 98 ? -2.881 4.988 11.015 1.00 89.62 98 LYS A N 1
ATOM 764 C CA . LYS A 1 98 ? -1.892 4.276 11.835 1.00 89.62 98 LYS A CA 1
ATOM 765 C C . LYS A 1 98 ? -1.485 5.100 13.061 1.00 89.62 98 LYS A C 1
ATOM 767 O O . LYS A 1 98 ? -1.605 4.625 14.185 1.00 89.62 98 LYS A O 1
ATOM 772 N N . SER A 1 99 ? -1.085 6.354 12.849 1.00 88.94 99 SER A N 1
ATOM 773 C CA . SER A 1 99 ? -0.649 7.261 13.916 1.00 88.94 99 SER A CA 1
ATOM 774 C C . SER A 1 99 ? -1.756 7.506 14.944 1.00 88.94 99 SER A C 1
ATOM 776 O O . SER A 1 99 ? -1.503 7.523 16.147 1.00 88.94 99 SER A O 1
ATOM 778 N N . MET A 1 100 ? -3.007 7.644 14.493 1.00 92.31 100 MET A N 1
ATOM 779 C CA . MET A 1 100 ? -4.160 7.757 15.384 1.00 92.31 100 MET A CA 1
ATOM 780 C C . MET A 1 100 ? -4.349 6.494 16.236 1.00 92.31 100 MET A C 1
ATOM 782 O O . MET A 1 100 ? -4.581 6.609 17.440 1.00 92.31 100 MET A O 1
ATOM 786 N N . MET A 1 101 ? -4.260 5.304 15.632 1.00 91.44 101 MET A N 1
ATOM 787 C CA . MET A 1 101 ? -4.396 4.032 16.347 1.00 91.44 101 MET A CA 1
ATOM 788 C C . MET A 1 101 ? -3.295 3.847 17.392 1.00 91.44 101 MET A C 1
ATOM 790 O O . MET A 1 101 ? -3.606 3.505 18.528 1.00 91.44 101 MET A O 1
ATOM 794 N N . GLU A 1 102 ? -2.042 4.155 17.050 1.00 91.19 102 GLU A N 1
ATOM 795 C CA . GLU A 1 102 ? -0.908 4.101 17.983 1.00 91.19 102 GLU A CA 1
ATOM 796 C C . GLU A 1 102 ? -1.110 5.053 19.168 1.00 91.19 102 GLU A C 1
ATOM 798 O O . GLU A 1 102 ? -1.018 4.633 20.322 1.00 91.19 102 GLU A O 1
ATOM 803 N N . ARG A 1 103 ? -1.474 6.317 18.904 1.00 91.94 103 ARG A N 1
ATOM 804 C CA . ARG A 1 103 ? -1.724 7.320 19.956 1.00 91.94 103 ARG A CA 1
ATOM 805 C C . ARG A 1 103 ? -2.848 6.910 20.901 1.00 91.94 103 ARG A C 1
ATOM 807 O O . ARG A 1 103 ? -2.753 7.135 22.101 1.00 91.94 103 ARG A O 1
ATOM 814 N N . LYS A 1 104 ? -3.910 6.307 20.362 1.00 92.69 104 LYS A N 1
ATOM 815 C CA . LYS A 1 104 ? -5.063 5.842 21.144 1.00 92.69 104 LYS A CA 1
ATOM 816 C C . LYS A 1 104 ? -4.900 4.414 21.684 1.00 92.69 104 LYS A C 1
ATOM 818 O O . LYS A 1 104 ? -5.841 3.901 22.278 1.00 92.69 104 LYS A O 1
ATOM 823 N N . LYS A 1 105 ? -3.743 3.767 21.476 1.00 92.31 105 LYS A N 1
ATOM 824 C CA . LYS A 1 105 ? -3.475 2.359 21.833 1.00 92.31 105 LYS A CA 1
ATOM 825 C C . LYS A 1 105 ? -4.536 1.379 21.296 1.00 92.31 105 LYS A C 1
ATOM 827 O O . LYS A 1 105 ? -4.848 0.369 21.923 1.00 92.31 105 LYS A O 1
ATOM 832 N N . LEU A 1 106 ? -5.097 1.672 20.122 1.00 89.94 106 LEU A N 1
ATOM 833 C CA . LEU A 1 106 ? -6.117 0.852 19.470 1.00 89.94 106 LEU A CA 1
ATOM 834 C C . LEU A 1 106 ? -5.452 -0.216 18.603 1.00 89.94 106 LEU A C 1
ATOM 836 O O . LEU A 1 106 ? -4.657 0.099 17.721 1.00 89.94 106 LEU A O 1
ATOM 840 N N . LYS A 1 107 ? -5.826 -1.482 18.807 1.00 90.62 107 LYS A N 1
ATOM 841 C CA . LYS A 1 107 ? -5.353 -2.597 17.966 1.00 90.62 107 LYS A CA 1
ATOM 842 C C . LYS A 1 107 ? -6.167 -2.753 16.684 1.00 90.62 107 LYS A C 1
ATOM 844 O O . LYS A 1 107 ? -5.631 -3.176 15.664 1.00 90.62 107 LYS A O 1
ATOM 849 N N . VAL A 1 108 ? -7.452 -2.401 16.734 1.00 91.06 108 VAL A N 1
ATOM 850 C CA . VAL A 1 108 ? -8.405 -2.532 15.628 1.00 91.06 108 VAL A CA 1
ATOM 851 C C . VAL A 1 108 ? -9.316 -1.310 15.607 1.00 91.06 108 VAL A C 1
ATOM 853 O O . VAL A 1 108 ? -9.751 -0.846 16.659 1.00 91.06 108 VAL A O 1
ATOM 856 N N . ILE A 1 109 ? -9.625 -0.799 14.418 1.00 90.56 109 ILE A N 1
ATOM 857 C CA . ILE A 1 109 ? -10.682 0.200 14.229 1.00 90.56 109 ILE A CA 1
ATOM 858 C C . ILE A 1 109 ? -11.609 -0.210 13.095 1.00 90.56 109 ILE A C 1
ATOM 860 O O . ILE A 1 109 ? -11.230 -0.963 12.199 1.00 90.56 109 ILE A O 1
ATOM 864 N N . ARG A 1 110 ? -12.822 0.340 13.090 1.00 88.81 110 ARG A N 1
ATOM 865 C CA . ARG A 1 110 ? -13.673 0.309 11.900 1.00 88.81 110 ARG A CA 1
ATOM 866 C C . ARG A 1 110 ? -12.987 1.088 10.780 1.00 88.81 110 ARG A C 1
ATOM 868 O O . ARG A 1 110 ? -12.521 2.199 11.019 1.00 88.81 110 ARG A O 1
ATOM 875 N N . THR A 1 111 ? -12.937 0.517 9.578 1.00 85.88 111 THR A N 1
ATOM 876 C CA . THR A 1 111 ? -12.256 1.122 8.427 1.00 85.88 111 THR A CA 1
ATOM 877 C C . THR A 1 111 ? -12.882 2.487 8.114 1.00 85.88 111 THR A C 1
ATOM 879 O O . THR A 1 111 ? -14.051 2.533 7.717 1.00 85.88 111 THR A O 1
ATOM 882 N N . PRO A 1 112 ? -12.154 3.609 8.290 1.00 86.69 112 PRO A N 1
ATOM 883 C CA . PRO A 1 112 ? -12.707 4.936 8.043 1.00 86.69 112 PRO A CA 1
ATOM 884 C C . PRO A 1 112 ? -13.101 5.104 6.573 1.00 86.69 112 PRO A C 1
ATOM 886 O O . PRO A 1 112 ? -12.379 4.653 5.683 1.00 86.69 112 PRO A O 1
ATOM 889 N N . HIS A 1 113 ? -14.201 5.812 6.300 1.00 87.25 113 HIS A N 1
ATOM 890 C CA . HIS A 1 113 ? -14.670 6.044 4.927 1.00 87.25 113 HIS A CA 1
ATOM 891 C C . HIS A 1 113 ? -13.584 6.679 4.039 1.00 87.25 113 HIS A C 1
ATOM 893 O O . HIS A 1 113 ? -13.350 6.231 2.918 1.00 87.25 113 HIS A O 1
ATOM 899 N N . LYS A 1 114 ? -12.855 7.665 4.580 1.00 87.00 114 LYS A N 1
ATOM 900 C CA . LYS A 1 114 ? -11.727 8.317 3.899 1.00 87.00 114 LYS A CA 1
ATOM 901 C C . LYS A 1 114 ? -10.614 7.327 3.538 1.00 87.00 114 LYS A C 1
ATOM 903 O O . LYS A 1 114 ? -10.173 7.310 2.396 1.00 87.00 114 LYS A O 1
ATOM 908 N N . LEU A 1 115 ? -10.221 6.461 4.479 1.00 85.69 115 LEU A N 1
ATOM 909 C CA . LEU A 1 115 ? -9.217 5.422 4.232 1.00 85.69 115 LEU A CA 1
ATOM 910 C C . LEU A 1 115 ? -9.675 4.478 3.115 1.00 85.69 115 LEU A C 1
ATOM 912 O O . LEU A 1 115 ? -8.900 4.160 2.222 1.00 85.69 115 LEU A O 1
ATOM 916 N N . ARG A 1 116 ? -10.947 4.072 3.135 1.00 87.25 116 ARG A N 1
ATOM 917 C CA . ARG A 1 116 ? -11.534 3.195 2.116 1.00 87.25 116 ARG A CA 1
ATOM 918 C C . ARG A 1 116 ? -11.489 3.823 0.722 1.00 87.25 116 ARG A C 1
ATOM 920 O O . ARG A 1 116 ? -11.079 3.162 -0.225 1.00 87.25 116 ARG A O 1
ATOM 927 N N . ARG A 1 117 ? -11.852 5.103 0.599 1.00 89.31 117 ARG A N 1
ATOM 928 C CA . ARG A 1 117 ? -11.785 5.842 -0.670 1.00 89.31 117 ARG A CA 1
ATOM 929 C C . ARG A 1 117 ? -10.353 5.926 -1.200 1.00 89.31 117 ARG A C 1
ATOM 931 O O . ARG A 1 117 ? -10.117 5.640 -2.371 1.00 89.31 117 ARG A O 1
ATOM 938 N N . ASP A 1 118 ? -9.405 6.271 -0.334 1.00 86.69 118 ASP A N 1
ATOM 939 C CA . ASP A 1 118 ? -8.009 6.450 -0.737 1.00 86.69 118 ASP A CA 1
ATOM 940 C C . ASP A 1 118 ? -7.356 5.115 -1.122 1.00 86.69 118 ASP A C 1
ATOM 942 O O . ASP A 1 118 ? -6.613 5.059 -2.098 1.00 86.69 118 ASP A O 1
ATOM 946 N N . LEU A 1 119 ? -7.709 4.023 -0.435 1.00 87.81 119 LEU A N 1
ATOM 947 C CA . LEU A 1 119 ? -7.301 2.663 -0.793 1.00 87.81 119 LEU A CA 1
ATOM 948 C C . LEU A 1 119 ? -7.889 2.204 -2.135 1.00 87.81 119 LEU A C 1
ATOM 950 O O . LEU A 1 119 ? -7.184 1.577 -2.922 1.00 87.81 119 LEU A O 1
ATOM 954 N N . THR A 1 120 ? -9.147 2.539 -2.432 1.00 89.81 120 THR A N 1
ATOM 955 C CA . THR A 1 120 ? -9.748 2.263 -3.747 1.00 89.81 120 THR A CA 1
ATOM 956 C C . THR A 1 120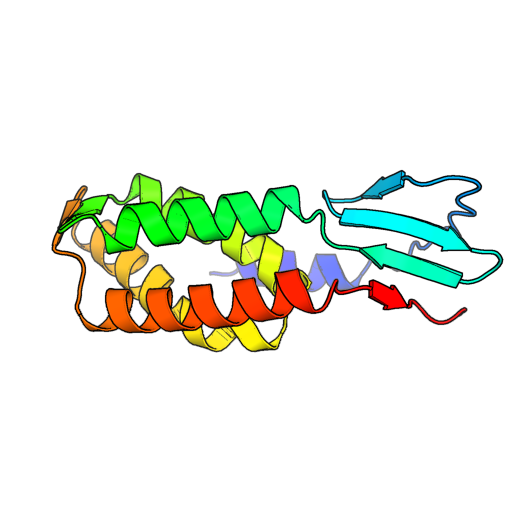 ? -9.014 3.008 -4.861 1.00 89.81 120 THR A C 1
ATOM 958 O O . THR A 1 120 ? -8.695 2.403 -5.885 1.00 89.81 120 THR A O 1
ATOM 961 N N . SER A 1 121 ? -8.692 4.289 -4.650 1.00 88.62 121 SER A N 1
ATOM 962 C CA . SER A 1 121 ? -7.911 5.087 -5.608 1.00 88.62 121 SER A CA 1
ATOM 963 C C . SER A 1 121 ? -6.516 4.498 -5.816 1.00 88.62 121 SER A C 1
ATOM 965 O O . SER A 1 121 ? -6.082 4.300 -6.947 1.00 88.62 121 SER A O 1
ATOM 967 N N . LEU A 1 122 ? -5.836 4.141 -4.722 1.00 87.19 122 LEU A N 1
ATOM 968 C CA . LEU A 1 122 ? -4.513 3.521 -4.744 1.00 87.19 122 LEU A CA 1
ATOM 969 C C . LEU A 1 122 ? -4.518 2.193 -5.508 1.00 87.19 122 LEU A C 1
ATOM 971 O O . LEU A 1 122 ? -3.621 1.937 -6.305 1.00 87.19 122 LEU A O 1
ATOM 975 N N . ARG A 1 123 ? -5.555 1.369 -5.316 1.00 87.56 123 ARG A N 1
ATOM 976 C CA . ARG A 1 123 ? -5.754 0.138 -6.090 1.00 87.56 123 ARG A CA 1
ATOM 977 C C . ARG A 1 123 ? -5.911 0.424 -7.585 1.00 87.56 123 ARG A C 1
ATOM 979 O O . ARG A 1 123 ? -5.404 -0.352 -8.388 1.00 87.56 123 ARG A O 1
ATOM 986 N N . GLY A 1 124 ? -6.608 1.499 -7.958 1.00 87.31 124 GLY A N 1
ATOM 987 C CA . GLY A 1 124 ? -6.719 1.950 -9.350 1.00 87.31 124 GLY A CA 1
ATOM 988 C C . GLY A 1 124 ? -5.344 2.231 -9.949 1.00 87.31 124 GLY A C 1
ATOM 989 O O . GLY A 1 124 ? -4.932 1.549 -10.881 1.00 87.31 124 GLY A O 1
ATOM 990 N N . HIS A 1 125 ? -4.575 3.111 -9.306 1.00 84.50 125 HIS A N 1
ATOM 991 C CA . HIS A 1 125 ? -3.233 3.462 -9.772 1.00 84.50 125 HIS A CA 1
ATOM 992 C C . HIS A 1 125 ? -2.275 2.267 -9.836 1.00 84.50 125 HIS A C 1
ATOM 994 O O . HIS A 1 125 ? -1.492 2.159 -10.774 1.00 84.50 125 HIS A O 1
ATOM 1000 N N . LEU A 1 126 ? -2.337 1.340 -8.874 1.00 84.06 126 LEU A N 1
ATOM 1001 C CA . LEU A 1 126 ? -1.525 0.120 -8.916 1.00 84.06 126 LEU A CA 1
ATOM 1002 C C . LEU A 1 126 ? -1.917 -0.804 -10.078 1.00 84.06 126 LEU A C 1
ATOM 1004 O O . LEU A 1 126 ? -1.044 -1.446 -10.657 1.00 84.06 126 LEU A O 1
ATOM 1008 N N . ASN A 1 127 ? -3.199 -0.860 -10.451 1.00 85.56 127 ASN A N 1
ATOM 1009 C CA . ASN A 1 127 ? -3.632 -1.598 -11.639 1.00 85.56 127 ASN A CA 1
ATOM 1010 C C . ASN A 1 127 ? -3.167 -0.927 -12.934 1.00 85.56 127 ASN A C 1
ATOM 1012 O O . ASN A 1 127 ? -2.779 -1.636 -13.861 1.00 85.56 127 ASN A O 1
ATOM 1016 N N . ASP A 1 128 ? -3.169 0.404 -12.991 1.00 82.69 128 ASP A N 1
ATOM 1017 C CA . ASP A 1 128 ? -2.647 1.149 -14.140 1.00 82.69 128 ASP A CA 1
ATOM 1018 C C . ASP A 1 128 ? -1.144 0.904 -14.298 1.00 82.69 128 ASP A C 1
ATOM 1020 O O . ASP A 1 128 ? -0.678 0.558 -15.379 1.00 82.69 128 ASP A O 1
ATOM 1024 N N . ILE A 1 129 ? -0.403 0.958 -13.189 1.00 77.69 129 ILE A N 1
ATOM 1025 C CA . ILE A 1 129 ? 1.019 0.603 -13.107 1.00 77.69 129 ILE A CA 1
ATOM 1026 C C . ILE A 1 129 ? 1.263 -0.836 -13.583 1.00 77.69 129 ILE A C 1
ATOM 1028 O O . ILE A 1 129 ? 2.181 -1.081 -14.367 1.00 77.69 129 ILE A O 1
ATOM 1032 N N . ARG A 1 130 ? 0.437 -1.789 -13.132 1.00 76.94 130 ARG A N 1
ATOM 1033 C CA . ARG A 1 130 ? 0.530 -3.196 -13.539 1.00 76.94 130 ARG A CA 1
ATOM 1034 C C . ARG A 1 130 ? 0.321 -3.365 -15.043 1.00 76.94 130 ARG A C 1
ATOM 1036 O O . ARG A 1 130 ? 1.039 -4.140 -15.660 1.00 76.94 130 ARG A O 1
ATOM 1043 N N . ARG A 1 131 ? -0.655 -2.658 -15.623 1.00 75.31 131 ARG A N 1
ATOM 1044 C CA . ARG A 1 131 ? -0.962 -2.704 -17.063 1.00 75.31 131 ARG A CA 1
ATOM 1045 C C . ARG A 1 131 ? 0.109 -2.026 -17.908 1.00 75.31 131 ARG A C 1
ATOM 1047 O O . ARG A 1 131 ? 0.417 -2.516 -18.984 1.00 75.31 131 ARG A O 1
ATOM 1054 N N . ALA A 1 132 ? 0.658 -0.918 -17.421 1.00 71.06 132 ALA A N 1
ATOM 1055 C CA . ALA A 1 132 ? 1.664 -0.149 -18.137 1.00 71.06 132 ALA A CA 1
ATOM 1056 C C . ALA A 1 132 ? 3.027 -0.853 -18.196 1.00 71.06 132 ALA A C 1
ATOM 1058 O O . ALA A 1 132 ? 3.813 -0.528 -19.076 1.00 71.06 132 ALA A O 1
ATOM 1059 N N . GLY A 1 133 ? 3.315 -1.788 -17.277 1.00 61.97 133 GLY A N 1
ATOM 1060 C CA . GLY A 1 133 ? 4.601 -2.487 -17.234 1.00 61.97 133 GLY A CA 1
ATOM 1061 C C . GLY A 1 133 ? 5.754 -1.496 -17.083 1.00 61.97 133 GLY A C 1
ATOM 1062 O O . GLY A 1 133 ? 6.514 -1.275 -18.016 1.00 61.97 133 GLY A O 1
ATOM 1063 N N . LEU A 1 134 ? 5.845 -0.828 -15.930 1.00 61.50 134 LEU A N 1
ATOM 1064 C CA . LEU A 1 134 ? 6.766 0.299 -15.762 1.00 61.50 134 LEU A CA 1
ATOM 1065 C C . LEU A 1 134 ? 8.241 -0.123 -15.834 1.00 61.50 134 LEU A C 1
ATOM 1067 O O . LEU A 1 134 ? 8.768 -0.770 -14.926 1.00 61.50 134 LEU A O 1
ATOM 1071 N N . VAL A 1 135 ? 8.879 0.319 -16.919 1.00 55.66 135 VAL A N 1
ATOM 1072 C CA . VAL A 1 135 ? 10.313 0.246 -17.190 1.00 55.66 135 VAL A CA 1
ATOM 1073 C C . VAL A 1 135 ? 10.907 1.635 -16.960 1.00 55.66 135 VAL A C 1
ATOM 1075 O O . VAL A 1 135 ? 10.595 2.579 -17.685 1.00 55.66 135 VAL A O 1
ATOM 1078 N N . PHE A 1 136 ? 11.754 1.788 -15.943 1.00 55.78 136 PHE A N 1
ATOM 1079 C CA . PHE A 1 136 ? 12.542 3.006 -15.767 1.00 55.78 136 PHE A CA 1
ATOM 1080 C C . PHE A 1 136 ? 13.846 2.852 -16.537 1.00 55.78 136 PHE A C 1
ATOM 1082 O O . PHE A 1 136 ? 14.715 2.092 -16.116 1.00 55.78 136 PHE A O 1
ATOM 1089 N N . ASN A 1 137 ? 13.991 3.568 -17.649 1.00 48.66 137 ASN A N 1
ATOM 1090 C CA . ASN A 1 137 ? 15.264 3.635 -18.357 1.00 48.66 137 ASN A CA 1
ATOM 1091 C C . ASN A 1 137 ? 16.192 4.590 -17.609 1.00 48.66 137 ASN A C 1
ATOM 1093 O O . ASN A 1 137 ? 15.931 5.793 -17.543 1.00 48.66 137 ASN A O 1
ATOM 1097 N N . ILE A 1 138 ? 17.269 4.059 -17.037 1.00 57.12 138 ILE A N 1
ATOM 1098 C CA . ILE A 1 138 ? 18.367 4.885 -16.553 1.00 57.12 138 ILE A CA 1
ATOM 1099 C C . ILE A 1 138 ? 19.199 5.214 -17.791 1.00 57.12 138 ILE A C 1
ATOM 1101 O O . ILE A 1 138 ? 19.850 4.333 -18.354 1.00 57.12 138 ILE A O 1
ATOM 1105 N N . ALA A 1 139 ? 19.109 6.463 -18.258 1.00 39.88 139 ALA A N 1
ATOM 1106 C CA . ALA A 1 139 ? 19.946 6.946 -19.349 1.00 39.88 139 ALA A CA 1
ATOM 1107 C C . ALA A 1 139 ? 21.432 6.757 -18.985 1.00 39.88 139 ALA A C 1
ATOM 1109 O O . ALA A 1 139 ? 21.783 6.893 -17.806 1.00 39.88 139 ALA A O 1
ATOM 1110 N N . PRO A 1 140 ? 22.300 6.442 -19.959 1.00 42.81 140 PRO A N 1
ATOM 1111 C CA . PRO A 1 140 ? 23.726 6.328 -19.698 1.00 42.81 140 PRO A CA 1
ATOM 1112 C C . PRO A 1 140 ? 24.256 7.668 -19.164 1.00 42.81 140 PRO A C 1
ATOM 1114 O O . PRO A 1 140 ? 24.002 8.717 -19.756 1.00 42.81 140 PRO A O 1
ATOM 1117 N N . ILE A 1 141 ? 24.946 7.610 -18.018 1.00 46.59 141 ILE A N 1
ATOM 1118 C CA . ILE A 1 141 ? 25.712 8.721 -17.428 1.00 46.59 141 ILE A CA 1
ATOM 1119 C C . ILE A 1 141 ? 27.087 8.786 -18.092 1.00 46.59 141 ILE A C 1
ATOM 1121 O O . ILE A 1 141 ? 27.791 7.737 -18.096 1.00 46.59 141 ILE A O 1
#

Organism: Perkinsus olseni (NCBI:txid32597)

Secondary structure (DSSP, 8-state):
-HHHHHHHHHTTS---------SS-EEETTEEEEEETTEEEEE--HHHHHHHHHHHHHHHH-SEEEHHHHHHHHHHHHHHHHH-GGGGGGGHHHHHHHHHHHHTT-SEEE--HHHHHHHHHHHHHHHHHHHHT-EEEE---

Radius of gyration: 17.86 Å; chains: 1; bounding box: 46×25×46 Å